Protein AF-A0A956QFC4-F1 (afdb_monomer_lite)

pLDDT: mean 87.4, std 18.69, range [37.19, 98.31]

Foldseek 3Di:
DDPDDDPVPPPPPPPPPQQDAAEAEDPVCVVVVVVVSVLQVLLLVVVCVVCVVVVNNVVSSHQLANYEYEAQDPVVLVVVVCVQPVDPDDDDLQNAWDQGPRYTYGYDPVSNCVSCVVQPDPSSVSNVD

Structure (mmCIF, N/CA/C/O backbone):
data_AF-A0A956QFC4-F1
#
_entry.id   AF-A0A956QFC4-F1
#
loop_
_atom_site.group_PDB
_atom_site.id
_atom_site.type_symbol
_atom_site.label_atom_id
_atom_site.label_alt_id
_atom_site.label_comp_id
_atom_site.label_asym_id
_atom_site.label_entity_id
_atom_site.label_seq_id
_atom_site.pdbx_PDB_ins_code
_atom_site.Cartn_x
_atom_site.Cartn_y
_atom_site.Cartn_z
_atom_site.occupancy
_atom_site.B_iso_or_equiv
_atom_site.auth_seq_id
_atom_site.auth_comp_id
_atom_site.auth_asym_id
_atom_site.auth_atom_id
_atom_site.pdbx_PDB_model_num
ATOM 1 N N . MET A 1 1 ? 3.310 4.160 -64.635 1.00 40.53 1 MET A N 1
ATOM 2 C CA . MET A 1 1 ? 3.996 5.043 -63.663 1.00 40.53 1 MET A CA 1
ATOM 3 C C . MET A 1 1 ? 2.924 5.499 -62.669 1.00 40.53 1 MET A C 1
ATOM 5 O O . MET A 1 1 ? 2.185 6.403 -63.003 1.00 40.53 1 MET A O 1
ATOM 9 N N . LEU A 1 2 ? 2.511 4.746 -61.641 1.00 39.81 2 LEU A N 1
ATOM 10 C CA . LEU A 1 2 ? 3.209 4.271 -60.431 1.00 39.81 2 LEU A CA 1
ATOM 11 C C . LEU A 1 2 ? 3.823 5.399 -59.584 1.00 39.81 2 LEU A C 1
ATOM 13 O O . LEU A 1 2 ? 5.025 5.427 -59.355 1.00 39.81 2 LEU A O 1
ATOM 17 N N . THR A 1 3 ? 2.975 6.297 -59.080 1.00 39.75 3 THR A N 1
ATOM 18 C CA . THR A 1 3 ? 3.314 7.155 -57.935 1.00 39.75 3 THR A CA 1
ATOM 19 C C . THR A 1 3 ? 2.785 6.478 -56.670 1.00 39.75 3 THR A C 1
ATOM 21 O O . THR A 1 3 ? 1.628 6.640 -56.293 1.00 39.75 3 THR A O 1
ATOM 24 N N . ARG A 1 4 ? 3.629 5.635 -56.063 1.00 43.88 4 ARG A N 1
ATOM 25 C CA . ARG A 1 4 ? 3.436 5.079 -54.713 1.00 43.88 4 ARG A CA 1
ATOM 26 C C . ARG A 1 4 ? 3.468 6.239 -53.713 1.00 43.88 4 ARG A C 1
ATOM 28 O O . ARG A 1 4 ? 4.384 7.049 -53.747 1.00 43.88 4 ARG A O 1
ATOM 35 N N . MET A 1 5 ? 2.395 6.432 -52.949 1.00 48.00 5 MET A N 1
ATOM 36 C CA . MET A 1 5 ? 2.314 6.031 -51.538 1.00 48.00 5 MET A CA 1
ATOM 37 C C . MET A 1 5 ? 3.601 6.294 -50.750 1.00 48.00 5 MET A C 1
ATOM 39 O O . MET A 1 5 ? 4.520 5.482 -50.755 1.00 48.00 5 MET A O 1
ATOM 43 N N . ALA A 1 6 ? 3.582 7.377 -49.983 1.00 40.84 6 ALA A N 1
ATOM 44 C CA . ALA A 1 6 ? 4.258 7.457 -48.698 1.00 40.84 6 ALA A CA 1
ATOM 45 C C . ALA A 1 6 ? 3.296 8.157 -47.731 1.00 40.84 6 ALA A C 1
ATOM 47 O O . ALA A 1 6 ? 3.466 9.315 -47.366 1.00 40.84 6 ALA A O 1
ATOM 48 N N . ILE A 1 7 ? 2.212 7.453 -47.384 1.00 43.25 7 ILE A N 1
ATOM 49 C CA . ILE A 1 7 ? 1.484 7.741 -46.150 1.00 43.25 7 ILE A CA 1
ATOM 50 C C . ILE A 1 7 ? 2.482 7.410 -45.048 1.00 43.25 7 ILE A C 1
ATOM 52 O O . ILE A 1 7 ? 2.826 6.246 -44.843 1.00 43.25 7 ILE A O 1
ATOM 56 N N . LEU A 1 8 ? 2.998 8.456 -44.411 1.00 38.31 8 LEU A N 1
ATOM 57 C CA . LEU A 1 8 ? 3.780 8.390 -43.190 1.00 38.31 8 LEU A CA 1
ATOM 58 C C . LEU A 1 8 ? 2.836 7.921 -42.073 1.00 38.31 8 LEU A C 1
ATOM 60 O O . LEU A 1 8 ? 2.377 8.704 -41.248 1.00 38.31 8 LEU A O 1
ATOM 64 N N . LEU A 1 9 ? 2.475 6.638 -42.103 1.00 37.19 9 LEU A N 1
ATOM 65 C CA . LEU A 1 9 ? 1.839 5.963 -40.987 1.00 37.19 9 LEU A CA 1
ATOM 66 C C . LEU A 1 9 ? 2.965 5.734 -39.979 1.00 37.19 9 LEU A C 1
ATOM 68 O O . LEU A 1 9 ? 3.631 4.700 -39.987 1.00 37.19 9 LEU A O 1
ATOM 72 N N . VAL A 1 10 ? 3.244 6.756 -39.168 1.00 42.16 10 VAL A N 1
ATOM 73 C CA . VAL A 1 10 ? 3.925 6.549 -37.894 1.00 42.16 10 VAL A CA 1
ATOM 74 C C . VAL A 1 10 ? 3.026 5.576 -37.152 1.00 42.16 10 VAL A C 1
ATOM 76 O O . VAL A 1 10 ? 1.957 5.941 -36.668 1.00 42.16 10 VAL A O 1
ATOM 79 N N . LEU A 1 11 ? 3.422 4.305 -37.184 1.00 37.31 11 LEU A N 1
ATOM 80 C CA . LEU A 1 11 ? 2.953 3.284 -36.275 1.00 37.31 11 LEU A CA 1
ATOM 81 C C . LEU A 1 11 ? 3.253 3.829 -34.883 1.00 37.31 11 LEU A C 1
ATOM 83 O O . LEU A 1 11 ? 4.348 3.660 -34.353 1.00 37.31 11 LEU A O 1
ATOM 87 N N . LEU A 1 12 ? 2.274 4.534 -34.318 1.00 40.56 12 LEU A N 1
ATOM 88 C CA . LEU A 1 12 ? 2.031 4.489 -32.897 1.00 40.56 12 LEU A CA 1
ATOM 89 C C . LEU A 1 12 ? 1.972 2.996 -32.584 1.00 40.56 12 LEU A C 1
ATOM 91 O O . LEU A 1 12 ? 0.954 2.337 -32.786 1.00 40.56 12 LEU A O 1
ATOM 95 N N . LEU A 1 13 ? 3.106 2.453 -32.150 1.00 39.47 13 LEU A N 1
ATOM 96 C CA . LEU A 1 13 ? 3.146 1.324 -31.245 1.00 39.47 13 LEU A CA 1
ATOM 97 C C . LEU A 1 13 ? 2.458 1.820 -29.973 1.00 39.47 13 LEU A C 1
ATOM 99 O O . LEU A 1 13 ? 3.093 2.094 -28.962 1.00 39.47 13 LEU A O 1
ATOM 103 N N . THR A 1 14 ? 1.143 2.021 -30.051 1.00 41.84 14 THR A N 1
ATOM 104 C CA . THR A 1 14 ? 0.293 1.988 -28.886 1.00 41.84 14 THR A CA 1
ATOM 105 C C . THR A 1 14 ? 0.364 0.540 -28.435 1.00 41.84 14 THR A C 1
ATOM 107 O O . THR A 1 14 ? -0.488 -0.279 -28.781 1.00 41.84 14 THR A O 1
ATOM 110 N N . SER A 1 15 ? 1.397 0.225 -27.645 1.00 43.00 15 SER A N 1
ATOM 111 C CA . SER A 1 15 ? 1.148 -0.572 -26.450 1.00 43.00 15 SER A CA 1
ATOM 112 C C . SER A 1 15 ? -0.197 -0.087 -25.916 1.00 43.00 15 SER A C 1
ATOM 114 O O . SER A 1 15 ? -0.370 1.140 -25.853 1.00 43.00 15 SER A O 1
ATOM 116 N N . PRO A 1 16 ? -1.180 -0.970 -25.659 1.00 42.00 16 PRO A N 1
ATOM 117 C CA . PRO A 1 16 ? -2.406 -0.515 -25.026 1.00 42.00 16 P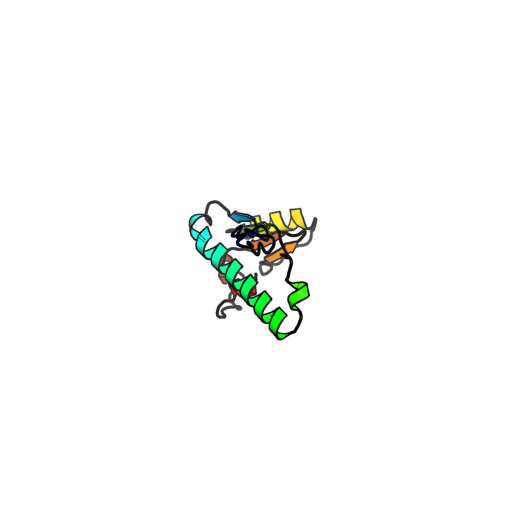RO A CA 1
ATOM 118 C C . PRO A 1 16 ? -1.945 0.325 -23.844 1.00 42.00 16 PRO A C 1
ATOM 120 O O . PRO A 1 16 ? -1.114 -0.141 -23.065 1.00 42.00 16 PRO A O 1
ATOM 123 N N . LEU A 1 17 ? -2.323 1.605 -23.842 1.00 45.25 17 LEU A N 1
ATOM 124 C CA . LEU A 1 17 ? -1.999 2.511 -22.757 1.00 45.25 17 LEU A CA 1
ATOM 125 C C . LEU A 1 17 ? -2.667 1.845 -21.558 1.00 45.25 17 LEU A C 1
ATOM 127 O O . LEU A 1 17 ? -3.891 1.909 -21.441 1.00 45.25 17 LEU A O 1
ATOM 131 N N . LEU A 1 18 ? -1.911 1.043 -20.801 1.00 56.25 18 LEU A N 1
ATOM 132 C CA . LEU A 1 18 ? -2.432 0.386 -19.617 1.00 56.25 18 LEU A CA 1
ATOM 133 C C . LEU A 1 18 ? -2.949 1.541 -18.780 1.00 56.25 18 LEU A C 1
ATOM 135 O O . LEU A 1 18 ? -2.205 2.493 -18.540 1.00 56.25 18 LEU A O 1
ATOM 139 N N . ALA A 1 19 ? -4.250 1.527 -18.496 1.00 66.44 19 ALA A N 1
ATOM 140 C CA . ALA A 1 19 ? -4.863 2.617 -17.766 1.00 66.44 19 ALA A CA 1
ATOM 141 C C . ALA A 1 19 ? -4.068 2.788 -16.472 1.00 66.44 19 ALA A C 1
ATOM 143 O O . ALA A 1 19 ? -3.883 1.820 -15.730 1.00 66.44 19 ALA A O 1
ATOM 144 N N . GLU A 1 20 ? -3.527 3.987 -16.261 1.00 81.06 20 GLU A N 1
ATOM 145 C CA . GLU A 1 20 ? -2.793 4.263 -15.037 1.00 81.06 20 GLU A CA 1
ATOM 146 C C . GLU A 1 20 ? -3.747 4.069 -13.855 1.00 81.06 20 GLU A C 1
ATOM 148 O O . GLU A 1 20 ? -4.908 4.494 -13.932 1.00 81.06 20 GLU A O 1
ATOM 153 N N . PRO A 1 21 ? -3.293 3.403 -12.783 1.00 88.50 21 PRO A N 1
ATOM 154 C CA . PRO A 1 21 ? -4.147 3.134 -11.645 1.00 88.50 21 PRO A CA 1
ATOM 155 C C . PRO A 1 21 ? -4.607 4.451 -11.015 1.00 88.50 21 PRO A C 1
ATOM 157 O O . PRO A 1 21 ? -3.826 5.388 -10.834 1.00 88.50 21 PRO A O 1
ATOM 160 N N . GLU A 1 22 ? -5.881 4.520 -10.642 1.00 94.62 22 GLU A N 1
ATOM 161 C CA . GLU A 1 22 ? -6.417 5.678 -9.933 1.00 94.62 22 GLU A CA 1
ATOM 162 C C . GLU A 1 22 ? -5.782 5.767 -8.537 1.00 94.62 22 GLU A C 1
ATOM 164 O O . GLU A 1 22 ? -5.884 4.830 -7.747 1.00 94.62 22 GLU A O 1
ATOM 169 N N . VAL A 1 23 ? -5.148 6.896 -8.203 1.00 96.12 23 VAL A N 1
ATOM 170 C CA . VAL A 1 23 ? -4.554 7.121 -6.874 1.00 96.12 23 VAL A CA 1
ATOM 171 C C . VAL A 1 23 ? -5.488 7.976 -6.017 1.00 96.12 23 VAL A C 1
ATOM 173 O O . VAL A 1 23 ? -5.605 9.191 -6.219 1.00 96.12 23 VAL A O 1
ATOM 176 N N . MET A 1 24 ? -6.118 7.352 -5.024 1.00 97.19 24 MET A N 1
ATOM 177 C CA . MET A 1 24 ? -6.978 7.998 -4.035 1.00 97.19 24 MET A CA 1
ATOM 178 C C . MET A 1 24 ? -6.219 8.276 -2.738 1.00 97.19 24 MET A C 1
ATOM 180 O O . MET A 1 24 ? -5.578 7.393 -2.168 1.00 97.19 24 MET A O 1
ATOM 184 N N . LEU A 1 25 ? -6.328 9.509 -2.248 1.00 96.19 25 LEU A N 1
ATOM 185 C CA . LEU A 1 25 ? -5.616 9.991 -1.070 1.00 96.19 25 LEU A CA 1
ATOM 186 C C . LEU A 1 25 ? -6.592 10.642 -0.095 1.00 96.19 25 LEU A C 1
ATOM 188 O O . LEU A 1 25 ? -7.568 11.279 -0.498 1.00 96.19 25 LEU A O 1
ATOM 192 N N . SER A 1 26 ? -6.301 10.547 1.202 1.00 90.50 26 SER A N 1
ATOM 193 C CA . SER A 1 26 ? -6.939 11.443 2.163 1.00 90.50 26 SER A CA 1
ATOM 194 C C . SER A 1 26 ? -6.449 12.880 1.950 1.00 90.50 26 SER A C 1
ATOM 196 O O . SER A 1 26 ? -5.334 13.114 1.482 1.00 90.50 26 SER A O 1
ATOM 198 N N . ALA A 1 27 ? -7.252 13.870 2.353 1.00 90.50 27 ALA A N 1
ATOM 199 C CA . ALA A 1 27 ? -6.920 15.285 2.156 1.00 90.50 27 ALA A CA 1
ATOM 200 C C . ALA A 1 27 ? -5.552 15.694 2.740 1.00 90.50 27 ALA A C 1
ATOM 202 O O . ALA A 1 27 ? -4.924 16.627 2.246 1.00 90.50 27 ALA A O 1
ATOM 203 N N . LYS A 1 28 ? -5.075 15.002 3.785 1.00 95.75 28 LYS A N 1
ATOM 204 C CA . LYS A 1 28 ? -3.759 15.271 4.384 1.00 95.75 28 LYS A CA 1
ATOM 205 C C . LYS A 1 28 ? -2.593 14.725 3.563 1.00 95.75 28 LYS A C 1
ATOM 207 O O . LYS A 1 28 ? -1.493 15.240 3.715 1.00 95.75 28 LYS A O 1
ATOM 212 N N . LEU A 1 29 ? -2.830 13.708 2.736 1.00 97.19 29 LEU A N 1
ATOM 213 C CA . LEU A 1 29 ? -1.819 13.086 1.879 1.00 97.19 29 LEU A CA 1
ATOM 214 C C . LEU A 1 29 ? -1.776 13.690 0.475 1.00 97.19 29 LEU A C 1
ATOM 216 O O . LEU A 1 29 ? -0.813 13.453 -0.242 1.00 97.19 29 LEU A O 1
ATOM 220 N N . GLU A 1 30 ? -2.762 14.496 0.077 1.00 97.56 30 GLU A N 1
ATOM 221 C CA . GLU A 1 30 ? -2.747 15.183 -1.224 1.00 97.56 30 GLU A CA 1
ATOM 222 C C . GLU A 1 30 ? -1.446 15.959 -1.512 1.00 97.56 30 GLU A C 1
ATOM 224 O O . GLU A 1 30 ? -0.927 15.842 -2.624 1.00 97.56 30 GLU A O 1
ATOM 229 N N . PRO A 1 31 ? -0.835 16.683 -0.548 1.00 97.62 31 PRO A N 1
ATOM 230 C CA . PRO A 1 31 ? 0.469 17.313 -0.768 1.00 97.62 31 PRO A CA 1
ATOM 231 C C . PRO A 1 31 ? 1.602 16.324 -1.097 1.00 97.62 31 PRO A C 1
ATOM 233 O O . PRO A 1 31 ? 2.601 16.720 -1.693 1.00 97.62 31 PRO A O 1
ATOM 236 N N . GLU A 1 32 ? 1.460 15.051 -0.720 1.00 97.00 32 GLU A N 1
ATOM 237 C CA . GLU A 1 32 ? 2.431 13.971 -0.937 1.00 97.00 32 GLU A CA 1
ATOM 238 C C . GLU A 1 32 ? 2.134 13.151 -2.206 1.00 97.00 32 GLU A C 1
ATOM 240 O O . GLU A 1 32 ? 2.874 12.217 -2.512 1.00 97.00 32 GLU A O 1
ATOM 245 N N . ARG A 1 33 ? 1.091 13.499 -2.980 1.00 97.00 33 ARG A N 1
ATOM 246 C CA . ARG A 1 33 ? 0.636 12.739 -4.158 1.00 97.00 33 ARG A CA 1
ATOM 247 C C . ARG A 1 33 ? 1.765 12.349 -5.100 1.00 97.00 33 ARG A C 1
ATOM 249 O O . ARG A 1 33 ? 1.892 11.181 -5.434 1.00 97.00 33 ARG A O 1
ATOM 256 N N . ALA A 1 34 ? 2.597 13.310 -5.500 1.00 96.38 34 ALA A N 1
ATOM 257 C CA . ALA A 1 34 ? 3.692 13.049 -6.431 1.00 96.38 34 ALA A CA 1
ATOM 258 C C . ALA A 1 34 ? 4.708 12.038 -5.869 1.00 96.38 34 ALA A C 1
ATOM 260 O O . ALA A 1 34 ? 5.178 11.169 -6.597 1.00 96.38 34 ALA A O 1
ATOM 261 N N . ALA A 1 35 ? 5.013 12.118 -4.570 1.00 95.94 35 ALA A N 1
ATOM 262 C CA . ALA A 1 35 ? 5.922 11.180 -3.918 1.00 95.94 35 ALA A CA 1
ATOM 263 C C . ALA A 1 35 ? 5.308 9.773 -3.819 1.00 95.94 35 ALA A C 1
ATOM 265 O O . ALA A 1 35 ? 5.992 8.789 -4.075 1.00 95.94 35 ALA A O 1
ATOM 266 N N . LEU A 1 36 ? 4.013 9.675 -3.506 1.00 96.56 36 LEU A N 1
ATOM 267 C CA . LEU A 1 36 ? 3.292 8.400 -3.443 1.00 96.56 36 LEU A CA 1
ATOM 268 C C . LEU A 1 36 ? 3.145 7.744 -4.820 1.00 96.56 36 LEU A C 1
ATOM 270 O O . LEU A 1 36 ? 3.349 6.540 -4.949 1.00 96.56 36 LEU A O 1
ATOM 274 N N . THR A 1 37 ? 2.847 8.529 -5.857 1.00 95.81 37 THR A N 1
ATOM 275 C CA . THR A 1 37 ? 2.834 8.049 -7.244 1.00 95.81 37 THR A CA 1
ATOM 276 C C . THR A 1 37 ? 4.217 7.550 -7.655 1.00 95.81 37 THR A C 1
ATOM 278 O O . THR A 1 37 ? 4.328 6.442 -8.169 1.00 95.81 37 THR A O 1
ATOM 281 N N . SER A 1 38 ? 5.281 8.293 -7.337 1.00 94.88 38 SER A N 1
ATOM 282 C CA . SER A 1 38 ? 6.652 7.857 -7.625 1.00 94.88 38 SER A CA 1
ATOM 283 C C . SER A 1 38 ? 7.027 6.563 -6.889 1.00 94.88 38 SER A C 1
ATOM 285 O O . SER A 1 38 ? 7.683 5.704 -7.475 1.00 94.88 38 SER A O 1
ATOM 287 N N . ALA A 1 39 ? 6.576 6.376 -5.644 1.00 95.50 39 ALA A N 1
ATOM 288 C CA . ALA A 1 39 ? 6.792 5.130 -4.907 1.00 95.50 39 ALA A CA 1
ATOM 289 C C . ALA A 1 39 ? 6.070 3.934 -5.558 1.00 95.50 39 ALA A C 1
ATOM 291 O O . ALA A 1 39 ? 6.629 2.841 -5.627 1.00 95.50 39 ALA A O 1
ATOM 292 N N . LEU A 1 40 ? 4.855 4.135 -6.083 1.00 95.31 40 LEU A N 1
ATOM 293 C CA . LEU A 1 40 ? 4.130 3.104 -6.837 1.00 95.31 40 LEU A CA 1
ATOM 294 C C . LEU A 1 40 ? 4.815 2.757 -8.160 1.00 95.31 40 LEU A C 1
ATOM 296 O O . LEU A 1 40 ? 4.875 1.589 -8.540 1.00 95.31 40 LEU A O 1
ATOM 300 N N . GLU A 1 41 ? 5.319 3.755 -8.880 1.00 94.12 41 GLU A N 1
ATOM 301 C CA . GLU A 1 41 ? 6.083 3.536 -10.111 1.00 94.12 41 GLU A CA 1
ATOM 302 C C . GLU A 1 41 ? 7.349 2.722 -9.825 1.00 94.12 41 GLU A C 1
ATOM 304 O O . GLU A 1 41 ? 7.620 1.741 -10.520 1.00 94.12 41 GLU A O 1
ATOM 309 N N . ALA A 1 42 ? 8.077 3.070 -8.758 1.00 94.94 42 ALA A N 1
ATOM 310 C CA . ALA A 1 42 ? 9.248 2.325 -8.312 1.00 94.94 42 ALA A CA 1
ATOM 311 C C . ALA A 1 42 ? 8.893 0.874 -7.944 1.00 94.94 42 ALA A C 1
ATOM 313 O O . ALA A 1 42 ? 9.559 -0.049 -8.414 1.00 94.94 42 ALA A O 1
ATOM 314 N N . ALA A 1 43 ? 7.815 0.647 -7.186 1.00 95.12 43 ALA A N 1
ATOM 315 C CA . ALA A 1 43 ? 7.332 -0.693 -6.838 1.00 95.12 43 ALA A CA 1
ATOM 316 C C . ALA A 1 43 ? 7.025 -1.544 -8.087 1.00 95.12 43 ALA A C 1
ATOM 318 O O . ALA A 1 43 ? 7.550 -2.651 -8.245 1.00 95.12 43 ALA A O 1
ATOM 319 N N . ASN A 1 44 ? 6.270 -0.990 -9.041 1.00 93.62 44 ASN A N 1
ATOM 320 C CA . ASN A 1 44 ? 5.943 -1.672 -10.296 1.00 93.62 44 ASN A CA 1
ATOM 321 C C . ASN A 1 44 ? 7.183 -1.965 -11.144 1.00 93.62 44 ASN A C 1
ATOM 323 O O . ASN A 1 44 ? 7.309 -3.054 -11.707 1.00 93.62 44 ASN A O 1
ATOM 327 N N . GLN A 1 45 ? 8.127 -1.026 -11.215 1.00 93.62 45 GLN A N 1
ATOM 328 C CA . GLN A 1 45 ? 9.377 -1.237 -11.936 1.00 93.62 45 GLN A CA 1
ATOM 329 C C . GLN A 1 45 ? 10.200 -2.365 -11.306 1.00 93.62 45 GLN A C 1
ATOM 331 O O . GLN A 1 45 ? 10.760 -3.195 -12.023 1.00 93.62 45 GLN A O 1
ATOM 336 N N . ARG A 1 46 ? 10.259 -2.438 -9.972 1.00 94.06 46 ARG A N 1
ATOM 337 C CA . ARG A 1 46 ? 10.939 -3.531 -9.261 1.00 94.06 46 ARG A CA 1
ATOM 338 C C . ARG A 1 46 ? 10.289 -4.873 -9.560 1.00 94.06 46 ARG A C 1
ATOM 340 O O . ARG A 1 46 ? 11.005 -5.833 -9.843 1.00 94.06 46 ARG A O 1
ATOM 347 N N . LEU A 1 47 ? 8.958 -4.929 -9.536 1.00 93.25 47 LEU A N 1
ATOM 348 C CA . LEU A 1 47 ? 8.207 -6.139 -9.848 1.00 93.25 47 LEU A CA 1
ATOM 349 C C . LEU A 1 47 ? 8.441 -6.594 -11.294 1.00 93.25 47 LEU A C 1
ATOM 351 O O . LEU A 1 47 ? 8.699 -7.775 -11.519 1.00 93.25 47 LEU A O 1
ATOM 355 N N . ALA A 1 48 ? 8.435 -5.666 -12.255 1.00 93.12 48 ALA A N 1
ATOM 356 C CA . ALA A 1 48 ? 8.737 -5.953 -13.655 1.00 93.12 48 ALA A CA 1
ATOM 357 C C . ALA A 1 48 ? 10.166 -6.491 -13.835 1.00 93.12 48 ALA A C 1
ATOM 359 O O . ALA A 1 48 ? 10.355 -7.556 -14.419 1.00 93.12 48 ALA A O 1
ATOM 360 N N . CYS A 1 49 ? 11.166 -5.822 -13.251 1.00 94.19 49 CYS A N 1
ATOM 361 C CA . CYS A 1 49 ? 12.560 -6.274 -13.280 1.00 94.19 49 CYS A CA 1
ATOM 362 C C . CYS A 1 49 ? 12.733 -7.669 -12.660 1.00 94.19 49 CYS A C 1
ATOM 364 O O . CYS A 1 49 ? 13.459 -8.505 -13.200 1.00 94.19 49 CYS A O 1
ATOM 366 N N . PHE A 1 50 ? 12.071 -7.929 -11.529 1.00 94.81 50 PHE A N 1
ATOM 367 C CA . PHE A 1 50 ? 12.090 -9.235 -10.876 1.00 94.81 50 PHE A CA 1
ATOM 368 C C . PHE A 1 50 ? 11.445 -10.305 -11.763 1.00 94.81 50 PHE A C 1
ATOM 370 O O . PHE A 1 50 ? 12.036 -11.359 -11.992 1.00 94.81 50 PHE A O 1
ATOM 377 N N . ALA A 1 51 ? 10.268 -10.025 -12.322 1.00 95.81 51 ALA A N 1
ATOM 378 C CA . ALA A 1 51 ? 9.586 -10.945 -13.219 1.00 95.81 51 ALA A CA 1
ATOM 379 C C . ALA A 1 51 ? 10.439 -11.268 -14.455 1.00 95.81 51 ALA A C 1
ATOM 381 O O . ALA A 1 51 ? 10.585 -12.438 -14.807 1.00 95.81 51 ALA A O 1
ATOM 382 N N . ASP A 1 52 ? 11.068 -10.272 -15.074 1.00 95.38 52 ASP A N 1
ATOM 383 C CA . ASP A 1 52 ? 11.932 -10.467 -16.239 1.00 95.38 52 ASP A CA 1
ATOM 384 C C . ASP A 1 52 ? 13.154 -11.336 -15.920 1.00 95.38 52 ASP A C 1
ATOM 386 O O . ASP A 1 52 ? 13.449 -12.280 -16.661 1.00 95.38 52 ASP A O 1
ATOM 390 N N . ALA A 1 53 ? 13.817 -11.087 -14.785 1.00 97.25 53 ALA A N 1
ATOM 391 C CA . ALA A 1 53 ? 14.961 -11.879 -14.327 1.00 97.25 53 ALA A CA 1
ATOM 392 C C . ALA A 1 53 ? 14.616 -13.364 -14.104 1.00 97.25 53 ALA A C 1
ATOM 394 O O . ALA A 1 53 ? 15.492 -14.226 -14.201 1.00 97.25 53 ALA A O 1
ATOM 395 N N . HIS A 1 54 ? 13.343 -13.665 -13.839 1.00 97.44 54 HIS A N 1
ATOM 396 C CA . HIS A 1 54 ? 12.829 -15.013 -13.600 1.00 97.44 54 HIS A CA 1
ATOM 397 C C . HIS A 1 54 ? 12.007 -15.587 -14.769 1.00 97.44 54 HIS A C 1
ATOM 399 O O . HIS A 1 54 ? 11.413 -16.656 -14.630 1.00 97.44 54 HIS A O 1
ATOM 405 N N . HIS A 1 55 ? 11.993 -14.926 -15.934 1.00 96.06 55 HIS A N 1
ATOM 406 C CA . HIS A 1 55 ? 11.185 -15.307 -17.104 1.00 96.06 55 HIS A CA 1
ATOM 407 C C . HIS A 1 55 ? 9.667 -15.358 -16.834 1.00 96.06 55 HIS A C 1
ATOM 409 O O . HIS A 1 55 ? 8.924 -16.100 -17.478 1.00 96.06 55 HIS A O 1
ATOM 415 N N . TRP A 1 56 ? 9.199 -14.544 -15.892 1.00 96.50 56 TRP A N 1
ATOM 416 C CA . TRP A 1 56 ? 7.801 -14.371 -15.496 1.00 96.50 56 TRP A CA 1
ATOM 417 C C . TRP A 1 56 ? 7.168 -13.098 -16.060 1.00 96.50 56 TRP A C 1
ATOM 419 O O . TRP A 1 56 ? 6.065 -12.751 -15.654 1.00 96.50 56 TRP A O 1
ATOM 429 N N . GLY A 1 57 ? 7.812 -12.419 -17.016 1.00 92.06 57 GLY A N 1
ATOM 430 C CA . GLY A 1 57 ? 7.310 -11.166 -17.598 1.00 92.06 57 GLY A CA 1
ATOM 431 C C . GLY A 1 57 ? 5.861 -11.245 -18.110 1.00 92.06 57 GLY A C 1
ATOM 432 O O . GLY A 1 57 ? 5.124 -10.270 -18.039 1.00 92.06 57 GLY A O 1
ATOM 433 N N . GLY A 1 58 ? 5.402 -12.427 -18.542 1.00 91.00 58 GLY A N 1
ATOM 434 C CA . GLY A 1 58 ? 4.003 -12.664 -18.921 1.00 91.00 58 GLY A CA 1
ATOM 435 C C . GLY A 1 58 ? 2.982 -12.491 -17.784 1.00 91.00 58 GLY A C 1
ATOM 436 O O . GLY A 1 58 ? 1.832 -12.173 -18.059 1.00 91.00 58 GLY A O 1
ATOM 437 N N . LEU A 1 59 ? 3.387 -12.672 -16.520 1.00 90.50 59 LEU A N 1
ATOM 438 C CA . LEU A 1 59 ? 2.520 -12.555 -15.337 1.00 90.50 59 LEU A CA 1
ATOM 439 C C . LEU A 1 59 ? 2.306 -11.106 -14.880 1.00 90.50 59 LEU A C 1
ATOM 441 O O . LEU A 1 59 ? 1.452 -10.867 -14.035 1.00 90.50 59 LEU A O 1
ATOM 445 N N . VAL A 1 60 ? 3.081 -10.159 -15.414 1.00 91.19 60 VAL A N 1
ATOM 446 C CA . VAL A 1 60 ? 3.063 -8.740 -15.016 1.00 91.19 60 VAL A CA 1
ATOM 447 C C . VAL A 1 60 ? 2.689 -7.812 -16.178 1.00 91.19 60 VAL A C 1
ATOM 449 O O . VAL A 1 60 ? 2.891 -6.605 -16.101 1.00 91.19 60 VAL A O 1
ATOM 452 N N . GLN A 1 61 ? 2.158 -8.366 -17.276 1.00 86.69 61 GLN A N 1
ATOM 453 C CA . GLN A 1 61 ? 1.721 -7.578 -18.438 1.00 86.69 61 GLN A CA 1
ATOM 454 C C . GLN A 1 61 ? 0.456 -6.763 -18.160 1.00 86.69 61 GLN A C 1
ATOM 456 O O . GLN A 1 61 ? 0.231 -5.744 -18.809 1.00 86.69 61 GLN A O 1
ATOM 461 N N . GLU A 1 62 ? -0.366 -7.217 -17.216 1.00 87.56 62 GLU A N 1
ATOM 462 C CA . GLU A 1 62 ? -1.566 -6.520 -16.771 1.00 87.56 62 GLU A CA 1
ATOM 463 C C . GLU A 1 62 ? -1.355 -5.974 -15.352 1.00 87.56 62 GLU A C 1
ATOM 465 O O . GLU A 1 62 ? -0.767 -6.666 -14.516 1.00 87.56 62 GLU A O 1
ATOM 470 N N . PRO A 1 63 ? -1.855 -4.764 -15.041 1.00 87.62 63 PRO A N 1
ATOM 471 C CA . PRO A 1 63 ? -1.842 -4.246 -13.681 1.00 87.62 63 PRO A CA 1
ATOM 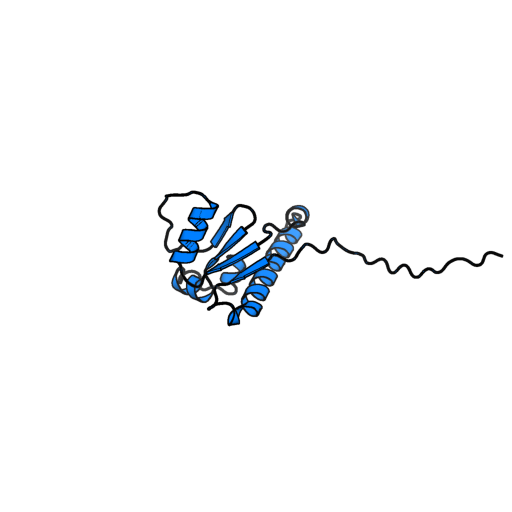472 C C . PRO A 1 63 ? -2.586 -5.176 -12.716 1.00 87.62 63 PRO A C 1
ATOM 474 O O . PRO A 1 63 ? -3.708 -5.623 -12.990 1.00 87.62 63 PRO A O 1
ATOM 477 N N . PHE A 1 64 ? -1.993 -5.413 -11.546 1.00 90.81 64 PHE A N 1
ATOM 478 C CA . PHE A 1 64 ? -2.615 -6.180 -10.460 1.00 90.81 64 PHE A CA 1
ATOM 479 C C . PHE A 1 64 ? -3.811 -5.456 -9.830 1.00 90.81 64 PHE A C 1
ATOM 481 O O . PHE A 1 64 ? -4.696 -6.091 -9.253 1.00 90.81 64 PHE A O 1
ATOM 488 N N . TYR A 1 65 ? -3.849 -4.134 -9.963 1.00 94.88 65 TYR A N 1
ATOM 489 C CA . TYR A 1 65 ? -4.869 -3.260 -9.410 1.00 94.88 65 TYR A CA 1
ATOM 490 C C . TYR A 1 65 ? -5.241 -2.160 -10.407 1.00 94.88 65 TYR A C 1
ATOM 492 O O . TYR A 1 65 ? -4.410 -1.719 -11.196 1.00 94.88 65 TYR A O 1
ATOM 500 N N . ASP A 1 66 ? -6.491 -1.707 -10.335 1.00 95.12 66 ASP A N 1
ATOM 501 C CA . ASP A 1 66 ? -6.998 -0.552 -11.091 1.00 95.12 66 ASP A CA 1
ATOM 502 C C . ASP A 1 66 ? -6.993 0.724 -10.237 1.00 95.12 66 ASP A C 1
ATOM 504 O O . ASP A 1 66 ? -7.063 1.838 -10.755 1.00 95.12 66 ASP A O 1
ATOM 508 N N . ARG A 1 67 ? -6.922 0.561 -8.910 1.00 96.25 67 ARG A N 1
ATOM 509 C CA . ARG A 1 67 ? -6.980 1.647 -7.935 1.00 96.25 67 ARG A CA 1
ATOM 510 C C . ARG A 1 67 ? -6.020 1.406 -6.780 1.00 96.25 67 ARG A C 1
ATOM 512 O O . ARG A 1 67 ? -5.878 0.277 -6.310 1.00 96.25 67 ARG A O 1
ATOM 519 N N . VAL A 1 68 ? -5.432 2.490 -6.287 1.00 97.56 68 VAL A N 1
ATOM 520 C CA . VAL A 1 68 ? -4.642 2.529 -5.058 1.00 97.56 68 VAL A CA 1
ATOM 521 C C . VAL A 1 68 ? -5.249 3.529 -4.085 1.00 97.56 68 VAL A C 1
ATOM 523 O O . VAL A 1 68 ? -5.577 4.650 -4.470 1.00 97.56 68 VAL A O 1
ATOM 526 N N . GLU A 1 69 ? -5.378 3.146 -2.820 1.00 98.31 69 GLU A N 1
ATOM 527 C CA . GLU A 1 69 ? -5.894 4.002 -1.753 1.00 98.31 69 GLU A CA 1
ATOM 528 C C . GLU A 1 69 ? -4.859 4.108 -0.620 1.00 98.31 69 GLU A C 1
ATOM 530 O O . GLU A 1 69 ? -4.497 3.100 -0.005 1.00 98.31 69 GLU A O 1
ATOM 535 N N . PHE A 1 70 ? -4.391 5.329 -0.330 1.00 98.31 70 PHE A N 1
ATOM 536 C CA . PHE A 1 70 ? -3.459 5.587 0.773 1.00 98.31 70 PHE A CA 1
ATOM 537 C C . PHE A 1 70 ? -4.128 6.276 1.962 1.00 98.31 70 PHE A C 1
ATOM 539 O O . PHE A 1 70 ? -4.864 7.256 1.807 1.00 98.31 70 PHE A O 1
ATOM 546 N N . PHE A 1 71 ? -3.792 5.818 3.170 1.00 98.19 71 PHE A N 1
ATOM 547 C CA . PHE A 1 71 ? -4.410 6.283 4.412 1.00 98.19 71 PHE A CA 1
ATOM 548 C C . PHE A 1 71 ? -3.399 6.893 5.388 1.00 98.19 71 PHE A C 1
ATOM 550 O O . PHE A 1 71 ? -2.395 6.278 5.743 1.00 98.19 71 PHE A O 1
ATOM 557 N N . ASP A 1 72 ? -3.697 8.092 5.901 1.00 97.50 72 ASP A N 1
ATOM 558 C CA . ASP A 1 72 ? -2.912 8.751 6.959 1.00 97.50 72 ASP A CA 1
ATOM 559 C C . ASP A 1 72 ? -3.235 8.222 8.364 1.00 97.50 72 ASP A C 1
ATOM 561 O O . ASP A 1 72 ? -2.585 8.606 9.337 1.00 97.50 72 ASP A O 1
ATOM 565 N N . GLN A 1 73 ? -4.256 7.372 8.490 1.00 97.88 73 GLN A N 1
ATOM 566 C CA . GLN A 1 73 ? -4.766 6.862 9.759 1.00 97.88 73 GLN A CA 1
ATOM 567 C C . GLN A 1 73 ? -5.063 5.368 9.663 1.00 97.88 73 GLN A C 1
ATOM 569 O O . GLN A 1 73 ? -5.768 4.921 8.760 1.00 97.88 73 GLN A O 1
ATOM 574 N N . LYS A 1 74 ? -4.588 4.607 10.656 1.00 97.62 74 LYS A N 1
ATOM 575 C CA . LYS A 1 74 ? -4.765 3.149 10.713 1.00 97.62 74 LYS A CA 1
ATOM 576 C C . LYS A 1 74 ? -6.237 2.740 10.785 1.00 97.62 74 LYS A C 1
ATOM 578 O O . LYS A 1 74 ? -6.624 1.783 10.134 1.00 97.62 74 LYS A O 1
ATOM 583 N N . ALA A 1 75 ? -7.057 3.497 11.513 1.00 97.50 75 ALA A N 1
ATOM 584 C CA . ALA A 1 75 ? -8.488 3.220 11.622 1.00 97.50 75 ALA A CA 1
ATOM 585 C C . ALA A 1 75 ? -9.200 3.293 10.259 1.00 97.50 75 ALA A C 1
ATOM 587 O O . ALA A 1 75 ? -9.936 2.379 9.916 1.00 97.50 75 ALA A O 1
ATOM 588 N N . ALA A 1 76 ? -8.915 4.321 9.451 1.00 97.88 76 ALA A N 1
ATOM 589 C CA . ALA A 1 76 ? -9.516 4.469 8.125 1.00 97.88 76 ALA A CA 1
ATOM 590 C C . ALA A 1 76 ? -9.080 3.352 7.160 1.00 97.88 76 ALA A C 1
ATOM 592 O O . ALA A 1 76 ? -9.905 2.831 6.414 1.00 97.88 76 ALA A O 1
ATOM 593 N N . PHE A 1 77 ? -7.805 2.950 7.217 1.00 98.00 77 PHE A N 1
ATOM 594 C CA . PHE A 1 77 ? -7.307 1.782 6.488 1.00 98.00 77 PHE A CA 1
ATOM 595 C C . PHE A 1 77 ? -8.033 0.495 6.916 1.00 98.00 77 PHE A C 1
ATOM 597 O O . PHE A 1 77 ? -8.481 -0.269 6.066 1.00 98.00 77 PHE A O 1
ATOM 604 N N . ASP A 1 78 ? -8.187 0.269 8.223 1.00 98.12 78 ASP A N 1
ATOM 605 C CA . ASP A 1 78 ? -8.836 -0.933 8.753 1.00 98.12 78 ASP A CA 1
ATOM 606 C C . ASP A 1 78 ? -10.314 -0.999 8.376 1.00 98.12 78 ASP A C 1
ATOM 608 O O . ASP A 1 78 ? -10.803 -2.058 7.986 1.00 98.12 78 ASP A O 1
ATOM 612 N N . ASP A 1 79 ? -11.025 0.124 8.463 1.00 97.75 79 ASP A N 1
ATOM 613 C CA . ASP A 1 79 ? -12.427 0.210 8.062 1.00 97.75 79 ASP A CA 1
ATOM 614 C C . ASP A 1 79 ? -12.577 -0.108 6.574 1.00 97.75 79 ASP A C 1
ATOM 616 O O . ASP A 1 79 ? -13.387 -0.962 6.205 1.00 97.75 79 ASP A O 1
ATOM 620 N N . ARG A 1 80 ? -11.713 0.466 5.729 1.00 97.31 80 ARG A N 1
ATOM 621 C CA . ARG A 1 80 ? -11.715 0.177 4.296 1.00 97.31 80 ARG A CA 1
ATOM 622 C C . ARG A 1 80 ? -11.398 -1.284 3.984 1.00 97.31 80 ARG A C 1
ATOM 624 O O . ARG A 1 80 ? -12.047 -1.894 3.136 1.00 97.31 80 ARG A O 1
ATOM 631 N N . LEU A 1 81 ? -10.421 -1.867 4.672 1.00 97.38 81 LEU A N 1
ATOM 632 C CA . LEU A 1 81 ? -10.062 -3.269 4.492 1.00 97.38 81 LEU A CA 1
ATOM 633 C C . LEU A 1 81 ? -11.223 -4.197 4.873 1.00 97.38 81 LEU A C 1
ATOM 635 O O . LEU A 1 81 ? -11.471 -5.186 4.181 1.00 97.38 81 LEU A O 1
ATOM 639 N N . ARG A 1 82 ? -11.967 -3.875 5.939 1.00 97.69 82 ARG A N 1
ATOM 640 C CA . ARG A 1 82 ? -13.179 -4.621 6.315 1.00 97.69 82 ARG A CA 1
ATOM 641 C C . ARG A 1 82 ? -14.277 -4.490 5.270 1.00 97.69 82 ARG A C 1
ATOM 643 O O . ARG A 1 82 ? -14.919 -5.489 4.969 1.00 97.69 82 ARG A O 1
ATOM 650 N N . GLU A 1 83 ? -14.469 -3.308 4.688 1.00 97.38 83 GLU A N 1
ATOM 651 C CA . GLU A 1 83 ? -15.419 -3.125 3.584 1.00 97.38 83 GLU A CA 1
ATOM 652 C C . GLU A 1 83 ? -15.061 -3.984 2.367 1.00 97.38 83 GLU A C 1
ATOM 654 O O . GLU A 1 83 ? -15.941 -4.618 1.789 1.00 97.38 83 GLU A O 1
ATOM 659 N N . LEU A 1 84 ? -13.778 -4.028 1.989 1.00 96.75 84 LEU A N 1
ATOM 660 C CA . LEU A 1 84 ? -13.311 -4.805 0.839 1.00 96.75 84 LEU A CA 1
ATOM 661 C C . LEU A 1 84 ? -13.405 -6.314 1.087 1.00 96.75 84 LEU A C 1
ATOM 663 O O . LEU A 1 84 ? -13.850 -7.061 0.223 1.00 96.75 84 LEU A O 1
ATOM 667 N N . THR A 1 85 ? -13.002 -6.782 2.264 1.00 96.19 85 THR A N 1
ATOM 668 C CA . THR A 1 85 ? -12.895 -8.225 2.544 1.00 96.19 85 THR A CA 1
ATOM 669 C C . THR A 1 85 ? -14.161 -8.831 3.151 1.00 96.19 85 THR A C 1
ATOM 671 O O . THR A 1 85 ? -14.311 -10.051 3.174 1.00 96.19 85 THR A O 1
ATOM 674 N N . GLY A 1 86 ? -15.055 -8.008 3.707 1.00 96.00 86 GLY A N 1
ATOM 675 C CA . GLY A 1 86 ? -16.174 -8.463 4.536 1.00 96.00 86 GLY A CA 1
ATOM 676 C C . GLY A 1 86 ? -15.740 -9.094 5.865 1.00 96.00 86 GLY A C 1
ATOM 677 O O . GLY A 1 86 ? -16.556 -9.733 6.532 1.00 96.00 86 GLY A O 1
ATOM 678 N N . THR A 1 87 ? -14.465 -8.963 6.254 1.00 94.12 87 THR A N 1
ATOM 679 C CA . THR A 1 87 ? -13.948 -9.596 7.470 1.00 94.12 87 THR A CA 1
ATOM 680 C C . THR A 1 87 ? -14.431 -8.889 8.731 1.00 94.12 87 THR A C 1
ATOM 682 O O . THR A 1 87 ? -14.464 -7.662 8.822 1.00 94.12 87 THR A O 1
ATOM 685 N N . THR A 1 88 ? -14.741 -9.681 9.752 1.00 94.56 88 THR A N 1
ATOM 686 C CA . THR A 1 88 ? -14.978 -9.202 11.121 1.00 94.56 88 THR A CA 1
ATOM 687 C C . THR A 1 88 ? -13.815 -9.538 12.050 1.00 94.56 88 THR A C 1
ATOM 689 O O . THR A 1 88 ? -13.922 -9.345 13.260 1.00 94.56 88 THR A O 1
ATOM 692 N N . ALA A 1 89 ? -12.733 -10.108 11.512 1.00 94.44 89 ALA A N 1
ATOM 693 C CA . ALA A 1 89 ? -11.560 -10.454 12.295 1.00 94.44 89 ALA A CA 1
ATOM 694 C C . ALA A 1 89 ? -10.856 -9.195 12.819 1.00 94.44 89 ALA A C 1
ATOM 696 O O . ALA A 1 89 ? -10.925 -8.112 12.230 1.00 94.44 89 ALA A O 1
ATOM 697 N N . GLU A 1 90 ? -10.148 -9.357 13.932 1.00 95.50 90 GLU A N 1
ATOM 698 C CA . GLU A 1 90 ? -9.238 -8.333 14.422 1.00 95.50 90 GLU A CA 1
ATOM 699 C C . GLU A 1 90 ? -8.072 -8.174 13.437 1.00 95.50 90 GLU A C 1
ATOM 701 O O . GLU A 1 90 ? -7.422 -9.153 13.067 1.00 95.50 90 GLU A O 1
ATOM 706 N N . ILE A 1 91 ? -7.825 -6.938 12.996 1.00 96.94 91 ILE A N 1
ATOM 707 C CA . ILE A 1 91 ? -6.733 -6.612 12.076 1.00 96.94 91 ILE A CA 1
ATOM 708 C C . ILE A 1 91 ? -5.525 -6.197 12.923 1.00 96.94 91 ILE A C 1
ATOM 710 O O . ILE A 1 91 ? -5.619 -5.206 13.653 1.00 96.94 91 ILE A O 1
ATOM 714 N N . PRO A 1 92 ? -4.383 -6.903 12.835 1.00 97.06 92 PRO A N 1
ATOM 715 C CA . PRO A 1 92 ? -3.190 -6.534 13.585 1.00 97.06 92 PRO A CA 1
ATOM 716 C C . PRO A 1 92 ? -2.738 -5.098 13.295 1.00 97.06 92 PRO A C 1
ATOM 718 O O . PRO A 1 92 ? -2.865 -4.590 12.178 1.00 97.06 92 PRO A O 1
ATOM 721 N N . ALA A 1 93 ? -2.133 -4.444 14.289 1.00 95.94 93 ALA A N 1
ATOM 722 C CA . ALA A 1 93 ? -1.585 -3.095 14.119 1.00 95.94 93 ALA A CA 1
ATOM 723 C C . ALA A 1 93 ? -0.490 -3.031 13.036 1.00 95.94 93 ALA A C 1
ATOM 725 O O . ALA A 1 93 ? -0.341 -2.008 12.376 1.00 95.94 93 ALA A O 1
ATOM 726 N N . THR A 1 94 ? 0.236 -4.132 12.827 1.00 96.44 94 THR A N 1
ATOM 727 C CA . THR A 1 94 ? 1.300 -4.274 11.822 1.00 96.44 94 THR A CA 1
ATOM 728 C C . THR A 1 94 ? 0.791 -4.660 10.432 1.00 96.44 94 THR A C 1
ATOM 730 O O . THR A 1 94 ? 1.591 -4.767 9.507 1.00 96.44 94 THR A O 1
ATOM 733 N N . PHE A 1 95 ? -0.516 -4.872 10.255 1.00 97.31 95 PHE A N 1
ATOM 734 C CA . PHE A 1 95 ? -1.105 -5.123 8.943 1.00 97.31 95 PHE A CA 1
ATOM 735 C C . PHE A 1 95 ? -1.333 -3.781 8.236 1.00 97.31 95 PHE A C 1
ATOM 737 O O . PHE A 1 95 ? -2.163 -2.986 8.672 1.00 97.31 95 PHE A O 1
ATOM 744 N N . VAL A 1 96 ? -0.542 -3.502 7.199 1.00 97.62 96 VAL A N 1
ATOM 745 C CA . VAL A 1 96 ? -0.319 -2.135 6.684 1.00 97.62 96 VAL A CA 1
ATOM 746 C C . VAL A 1 96 ? -0.574 -1.965 5.187 1.00 97.62 96 VAL A C 1
ATOM 748 O O . VAL A 1 96 ? -0.596 -0.831 4.711 1.00 97.62 96 VAL A O 1
ATOM 751 N N . ALA A 1 97 ? -0.787 -3.059 4.458 1.00 97.88 97 ALA A N 1
ATOM 752 C CA . ALA A 1 97 ? -1.206 -3.042 3.063 1.00 97.88 97 ALA A CA 1
ATOM 753 C C . ALA A 1 97 ? -1.973 -4.324 2.708 1.00 97.88 97 ALA A C 1
ATOM 755 O O . ALA A 1 97 ? -1.801 -5.352 3.366 1.00 97.88 97 ALA A O 1
ATOM 756 N N . ALA A 1 98 ? -2.813 -4.261 1.678 1.00 97.56 98 ALA A N 1
ATOM 757 C CA . ALA A 1 98 ? -3.471 -5.416 1.076 1.00 97.56 98 ALA A CA 1
ATOM 758 C C . ALA A 1 98 ? -3.845 -5.138 -0.380 1.00 97.56 98 ALA A C 1
ATOM 760 O O . ALA A 1 98 ? -4.153 -4.005 -0.741 1.00 97.56 98 ALA A O 1
ATOM 761 N N . LEU A 1 99 ? -3.891 -6.197 -1.186 1.00 97.31 99 LEU A N 1
ATOM 762 C CA . LEU A 1 99 ? -4.464 -6.186 -2.524 1.00 97.31 99 LEU A CA 1
ATOM 763 C C . LEU A 1 99 ? -5.734 -7.036 -2.511 1.00 97.31 99 LEU A C 1
ATOM 765 O O . LEU A 1 99 ? -5.657 -8.252 -2.353 1.00 97.31 99 LEU A O 1
ATOM 769 N N . GLU A 1 100 ? -6.889 -6.401 -2.681 1.00 97.19 100 GLU A N 1
ATOM 770 C CA . GLU A 1 100 ? -8.190 -7.074 -2.664 1.00 97.19 100 GLU A CA 1
ATOM 771 C C . GLU A 1 100 ? -9.090 -6.483 -3.750 1.00 97.19 100 GLU A C 1
ATOM 773 O O . GLU A 1 100 ? -9.141 -5.268 -3.918 1.00 97.19 100 GLU A O 1
ATOM 778 N N . GLN A 1 101 ? -9.788 -7.328 -4.515 1.00 95.12 101 GLN A N 1
ATOM 779 C CA . GLN A 1 101 ? -10.682 -6.885 -5.602 1.00 95.12 101 GLN A CA 1
ATOM 780 C C . GLN A 1 101 ? -10.053 -5.857 -6.573 1.00 95.12 101 GLN A C 1
ATOM 782 O O . GLN A 1 101 ? -10.716 -4.910 -6.991 1.00 95.12 101 GLN A O 1
ATOM 787 N N . ARG A 1 102 ? -8.771 -6.035 -6.937 1.00 96.06 102 ARG A N 1
ATOM 788 C CA . ARG A 1 102 ? -7.994 -5.094 -7.781 1.00 96.06 102 ARG A CA 1
ATOM 789 C C . ARG A 1 102 ? -7.846 -3.687 -7.177 1.00 96.06 102 ARG A C 1
ATOM 791 O O . ARG A 1 102 ? -7.615 -2.719 -7.901 1.00 96.06 102 ARG A O 1
ATOM 798 N N . VAL A 1 103 ? -7.943 -3.575 -5.854 1.00 97.50 103 VAL A N 1
ATOM 799 C CA . VAL A 1 103 ? -7.669 -2.361 -5.084 1.00 97.50 103 VAL A CA 1
ATOM 800 C C . VAL A 1 103 ? -6.472 -2.627 -4.181 1.00 97.50 103 VAL A C 1
ATOM 802 O O . VAL A 1 103 ? -6.533 -3.490 -3.304 1.00 97.50 103 VAL A O 1
ATOM 805 N N . LEU A 1 104 ? -5.391 -1.879 -4.385 1.00 97.88 104 LEU A N 1
ATOM 806 C CA . LEU A 1 104 ? -4.284 -1.833 -3.438 1.00 97.88 104 LEU A CA 1
ATOM 807 C C . LEU A 1 104 ? -4.623 -0.806 -2.354 1.00 97.88 104 LEU A C 1
ATOM 809 O O . LEU A 1 104 ? -4.750 0.383 -2.635 1.00 97.88 104 LEU A O 1
ATOM 813 N N . VAL A 1 105 ? -4.779 -1.24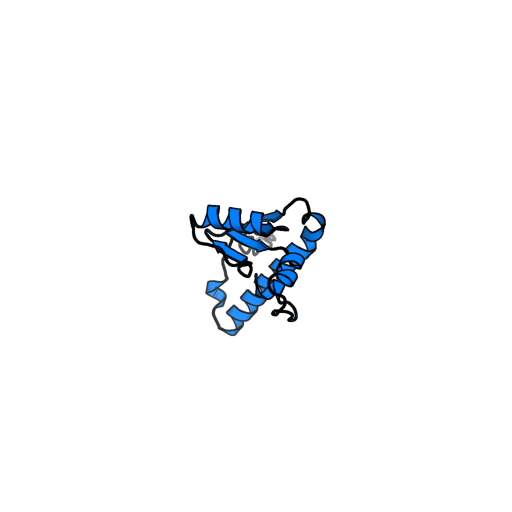7 -1.113 1.00 98.19 105 VAL A N 1
ATOM 814 C CA . VAL A 1 105 ? -4.922 -0.358 0.046 1.00 98.19 105 VAL A CA 1
ATOM 815 C C . VAL A 1 105 ? -3.629 -0.375 0.842 1.00 98.19 105 VAL A C 1
ATOM 817 O O . VAL A 1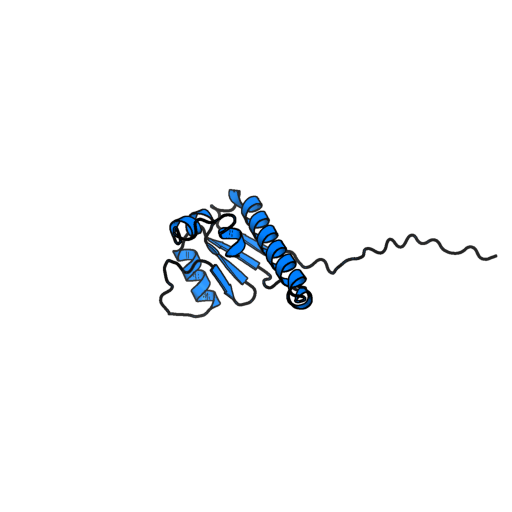 105 ? -3.090 -1.447 1.112 1.00 98.19 105 VAL A O 1
ATOM 820 N N . ALA A 1 106 ? -3.129 0.790 1.245 1.00 98.31 106 ALA A N 1
ATOM 821 C CA . ALA A 1 106 ? -1.923 0.892 2.060 1.00 98.31 106 ALA A CA 1
ATOM 822 C C . ALA A 1 106 ? -1.977 2.090 3.012 1.00 98.31 106 ALA A C 1
ATOM 824 O O . ALA A 1 106 ? -2.613 3.111 2.750 1.00 98.31 106 ALA A O 1
ATOM 825 N N . VAL A 1 107 ? -1.288 1.996 4.144 1.00 98.06 107 VAL A N 1
ATOM 826 C CA . VAL A 1 107 ? -1.033 3.173 4.987 1.00 98.06 107 VAL A CA 1
ATOM 827 C C . VAL A 1 107 ? 0.014 4.092 4.340 1.00 98.06 107 VAL A C 1
ATOM 829 O O . VAL A 1 107 ? 0.768 3.676 3.464 1.00 98.06 107 VAL A O 1
ATOM 832 N N . SER A 1 108 ? 0.092 5.350 4.775 1.00 97.06 108 SER A N 1
ATOM 833 C CA . SER A 1 108 ? 1.117 6.289 4.301 1.00 97.06 108 SER A CA 1
ATOM 834 C C . SER A 1 108 ? 2.538 5.869 4.720 1.00 97.06 108 SER A C 1
ATOM 836 O O . SER A 1 108 ? 2.690 5.189 5.740 1.00 97.06 108 SER A O 1
ATOM 838 N N . PRO A 1 109 ? 3.599 6.333 4.027 1.00 95.81 109 PRO A N 1
ATOM 839 C CA . PRO A 1 109 ? 4.988 6.014 4.371 1.00 95.81 109 PRO A CA 1
ATOM 840 C C . PRO A 1 109 ? 5.334 6.329 5.829 1.00 95.81 109 PRO A C 1
ATOM 842 O O . PRO A 1 109 ? 5.960 5.534 6.531 1.00 95.81 109 PRO A O 1
ATOM 845 N N . ARG A 1 110 ? 4.869 7.483 6.322 1.00 95.44 110 ARG A N 1
ATOM 846 C CA . ARG A 1 110 ? 5.079 7.897 7.712 1.00 95.44 110 ARG A CA 1
ATOM 847 C C . ARG A 1 110 ? 4.372 6.967 8.697 1.00 95.44 110 ARG A C 1
ATOM 849 O O . ARG A 1 110 ? 4.937 6.648 9.742 1.00 95.44 110 ARG A O 1
ATOM 856 N N . LEU A 1 111 ? 3.139 6.561 8.392 1.00 96.75 111 LEU A N 1
ATOM 857 C CA . LEU A 1 111 ? 2.381 5.659 9.254 1.00 96.75 111 LEU A CA 1
ATOM 858 C C . LEU A 1 111 ? 2.991 4.248 9.234 1.00 96.75 111 LEU A C 1
ATOM 860 O O . LEU A 1 111 ? 3.178 3.668 10.301 1.00 96.75 111 LEU A O 1
ATOM 864 N N . TYR A 1 112 ? 3.403 3.754 8.064 1.00 97.06 112 TYR A N 1
ATOM 865 C CA . TYR A 1 112 ? 4.146 2.502 7.899 1.00 97.06 112 TYR A CA 1
ATOM 866 C C . TYR A 1 112 ? 5.388 2.450 8.798 1.00 97.06 112 TYR A C 1
ATOM 868 O O . TYR A 1 112 ? 5.497 1.552 9.632 1.00 97.06 112 TYR A O 1
ATOM 876 N N . ALA A 1 113 ? 6.259 3.462 8.716 1.00 95.12 113 ALA A N 1
ATOM 877 C CA . ALA A 1 113 ? 7.475 3.539 9.527 1.00 95.12 113 ALA A CA 1
ATOM 878 C C . ALA A 1 113 ? 7.190 3.528 11.042 1.00 95.12 113 ALA A C 1
ATOM 880 O O . ALA A 1 113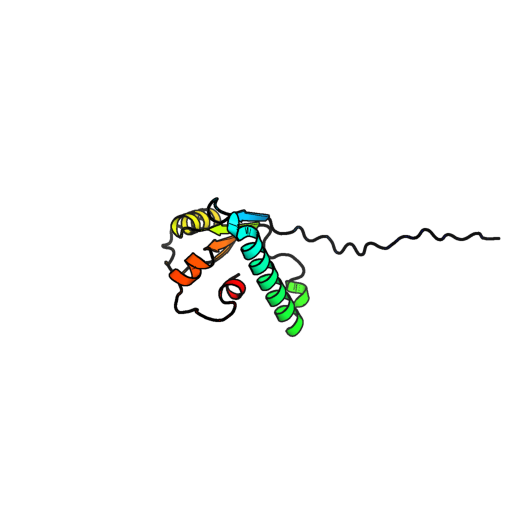 ? 7.981 3.010 11.827 1.00 95.12 113 ALA A O 1
ATOM 881 N N . SER A 1 114 ? 6.045 4.076 11.468 1.00 96.31 114 SER A N 1
ATOM 882 C CA . SER A 1 114 ? 5.644 4.078 12.880 1.00 96.31 114 SER A CA 1
ATOM 883 C C . SER A 1 114 ? 5.048 2.749 13.359 1.00 96.31 114 SER A C 1
ATOM 885 O O . SER A 1 114 ? 5.225 2.390 14.521 1.00 96.31 114 SER A O 1
ATOM 887 N N . LEU A 1 115 ? 4.352 2.016 12.482 1.00 96.00 115 LEU A N 1
ATOM 888 C CA . LEU A 1 115 ? 3.692 0.748 12.809 1.00 96.00 115 LEU A CA 1
ATOM 889 C C . LEU A 1 115 ? 4.625 -0.458 12.674 1.00 96.00 115 LEU A C 1
ATOM 891 O O . LEU A 1 115 ? 4.456 -1.440 13.395 1.00 96.00 115 LEU A O 1
ATOM 895 N N . VAL A 1 116 ? 5.607 -0.388 11.772 1.00 94.44 116 VAL A N 1
ATOM 896 C CA . VAL A 1 116 ? 6.554 -1.478 11.498 1.00 94.44 116 VAL A CA 1
ATOM 897 C C . VAL A 1 116 ? 8.002 -0.969 11.591 1.00 94.44 116 VAL A C 1
ATOM 899 O O . VAL A 1 116 ? 8.763 -1.081 10.633 1.00 94.44 116 VAL A O 1
ATOM 902 N N . PRO A 1 117 ? 8.434 -0.426 12.747 1.00 91.00 117 PRO A N 1
ATOM 903 C CA . PRO A 1 117 ? 9.740 0.231 12.878 1.00 91.00 117 PRO A CA 1
ATOM 904 C C . PRO A 1 117 ? 10.931 -0.721 12.702 1.00 91.00 117 PRO A C 1
ATOM 906 O O . PRO A 1 117 ? 12.043 -0.280 12.446 1.00 91.00 117 PRO A O 1
ATOM 909 N N . ALA A 1 118 ? 10.713 -2.032 12.845 1.00 88.50 118 ALA A N 1
ATOM 910 C CA . ALA A 1 118 ? 11.739 -3.040 12.590 1.00 88.50 118 ALA A CA 1
ATOM 911 C C . ALA A 1 118 ? 12.099 -3.171 11.096 1.00 88.50 118 ALA A C 1
ATOM 913 O O . ALA A 1 118 ? 13.153 -3.714 10.782 1.00 88.50 118 ALA A O 1
ATOM 914 N N . ASN A 1 119 ? 11.248 -2.672 10.194 1.00 85.00 119 ASN A N 1
ATOM 915 C CA . ASN A 1 119 ? 11.446 -2.707 8.745 1.00 85.00 119 ASN A CA 1
ATOM 916 C C . ASN A 1 119 ? 12.081 -1.400 8.234 1.00 85.00 119 ASN A C 1
ATOM 918 O O . ASN A 1 119 ? 11.607 -0.779 7.282 1.00 85.00 119 ASN A O 1
ATOM 922 N N . ASP A 1 120 ? 13.157 -0.973 8.896 1.00 85.69 120 ASP A N 1
ATOM 923 C CA . ASP A 1 120 ? 13.965 0.182 8.496 1.00 85.69 120 ASP A CA 1
ATOM 924 C C . ASP A 1 120 ? 15.056 -0.259 7.513 1.00 85.69 120 ASP A C 1
ATOM 926 O O . ASP A 1 120 ? 16.230 -0.412 7.851 1.00 85.69 120 ASP A O 1
ATOM 930 N N . GLU A 1 121 ? 14.638 -0.556 6.286 1.00 91.69 121 GLU A N 1
ATOM 931 C CA . GLU A 1 121 ? 15.544 -0.852 5.182 1.00 91.69 121 GLU A CA 1
ATOM 932 C C . GLU A 1 121 ? 15.337 0.129 4.020 1.00 91.69 121 GLU A C 1
ATOM 934 O O . GLU A 1 121 ? 14.251 0.700 3.869 1.00 91.69 121 GLU A O 1
ATOM 939 N N . PRO A 1 122 ? 16.354 0.331 3.160 1.00 89.56 122 PRO A N 1
ATOM 940 C CA . PRO A 1 122 ? 16.191 1.153 1.972 1.00 89.56 122 PRO A CA 1
ATOM 941 C C . PRO A 1 122 ? 14.999 0.674 1.146 1.00 89.56 122 PRO A C 1
ATOM 943 O O . PRO A 1 122 ? 14.845 -0.533 0.915 1.00 89.56 122 PRO A O 1
ATOM 946 N N . GLU A 1 123 ? 14.175 1.632 0.716 1.00 92.00 123 GLU A N 1
ATOM 947 C CA . GLU A 1 123 ? 13.025 1.393 -0.166 1.00 92.00 123 GLU A CA 1
ATOM 948 C C . GLU A 1 123 ? 11.971 0.456 0.461 1.00 92.00 123 GLU A C 1
ATOM 950 O O . GLU A 1 123 ? 11.159 -0.133 -0.247 1.00 92.00 123 GLU A O 1
ATOM 955 N N . ALA A 1 124 ? 11.952 0.307 1.796 1.00 93.94 124 ALA A N 1
ATOM 956 C CA . ALA A 1 124 ? 11.026 -0.587 2.500 1.00 93.94 124 ALA A CA 1
ATOM 957 C C . ALA A 1 124 ? 9.556 -0.339 2.135 1.00 93.94 124 ALA A C 1
ATOM 959 O O . ALA A 1 124 ? 8.774 -1.282 2.059 1.00 93.94 124 ALA A O 1
ATOM 960 N N . PHE A 1 125 ? 9.181 0.923 1.909 1.00 95.56 125 PHE A N 1
ATOM 961 C CA . PHE A 1 125 ? 7.821 1.273 1.513 1.00 95.56 125 PHE A CA 1
ATOM 962 C C . PHE A 1 125 ? 7.505 0.836 0.078 1.00 95.56 125 PHE A C 1
ATOM 964 O O . PHE A 1 125 ? 6.447 0.282 -0.161 1.00 95.56 125 PHE A O 1
ATOM 971 N N . GLU A 1 126 ? 8.425 1.004 -0.869 1.00 95.06 126 GLU A N 1
ATOM 972 C CA . GLU A 1 126 ? 8.235 0.549 -2.257 1.00 95.06 126 GLU A CA 1
ATOM 973 C C . GLU A 1 126 ? 8.192 -0.976 -2.360 1.00 95.06 126 GLU A C 1
ATOM 975 O O . GLU A 1 126 ? 7.534 -1.509 -3.235 1.00 95.06 126 GLU A O 1
ATOM 980 N N . LYS A 1 127 ? 8.899 -1.686 -1.474 1.00 94.00 127 LYS A N 1
ATOM 981 C CA . LYS A 1 127 ? 8.864 -3.155 -1.393 1.00 94.00 127 LYS A CA 1
ATOM 982 C C . LYS A 1 127 ? 7.602 -3.694 -0.720 1.00 94.00 127 LYS A C 1
ATOM 984 O O . LYS A 1 127 ? 7.310 -4.879 -0.861 1.00 94.00 127 LYS A O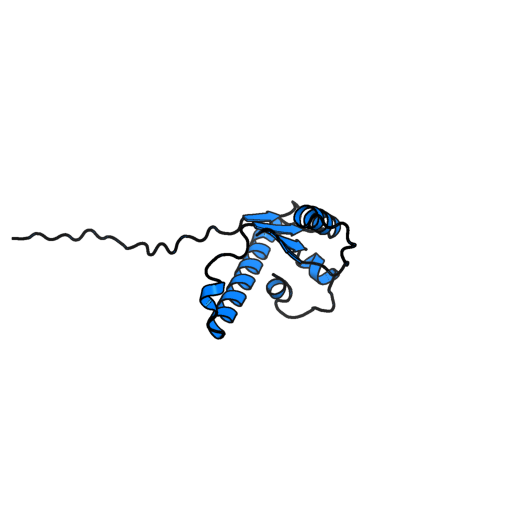 1
ATOM 989 N N . LEU A 1 128 ? 6.933 -2.869 0.086 1.00 94.50 128 LEU A N 1
ATOM 990 C CA . LEU A 1 128 ? 5.637 -3.203 0.670 1.00 94.50 128 LEU A CA 1
ATOM 991 C C . LEU A 1 128 ? 4.539 -3.189 -0.400 1.00 94.50 128 LEU A C 1
ATOM 993 O O . LEU A 1 128 ? 3.629 -4.014 -0.323 1.00 94.50 128 LEU A O 1
ATOM 997 N N . LEU A 1 129 ? 4.606 -2.211 -1.308 1.00 94.06 129 LEU A N 1
ATOM 998 C CA . LEU A 1 129 ? 3.651 -1.994 -2.397 1.00 94.06 129 LEU A CA 1
ATOM 999 C C . LEU A 1 129 ? 3.822 -3.038 -3.507 1.00 94.06 129 LEU A C 1
ATOM 1001 O O . LEU A 1 129 ? 2.771 -3.459 -4.036 1.00 94.06 129 LEU A O 1
#

Sequence (129 aa):
MLTRMAILLVLLLTSPLLAEPEVMLSAKLEPERAALTSALEAANQRLACFADAHHWGGLVQEPFYDRVEFFDQKAAFDDRLRELTGTTAEIPATFVAALEQRVLVAVSPRLYASLVPANDEPEAFEKLL

Radius of gyration: 19.7 Å; chains: 1; bounding box: 32×33×78 Å

Secondary structure (DSSP, 8-state):
-----------------PPPPEEEE-TTTGGGHHHHHHHHHHHHHHHHHHHHHTT-GGGGSS-S-SEEEEESSHHHHHHHHHHHH---SPPPTT--EEEETTEEEEE-HHHHHHH-TT---TTHHHHH-